Protein AF-A0A971D3S9-F1 (afdb_monomer)

Solvent-accessible surface area (backbone atoms only — not comparable to full-atom values): 6592 Å² total; per-residue (Å²): 136,85,87,62,64,48,66,45,30,46,49,81,91,78,46,70,35,42,51,68,68,68,54,85,61,86,84,41,31,26,26,44,36,47,43,26,17,30,32,51,68,38,40,72,50,44,70,73,52,48,86,47,55,52,48,36,30,40,46,34,9,34,71,26,66,82,36,89,79,69,77,36,34,36,45,81,80,44,69,58,60,60,66,62,50,52,53,44,31,58,76,57,70,21,49,79,40,78,49,50,93,43,71,68,38,48,54,51,22,50,53,45,35,38,77,72,71,74,98

pLDDT: mean 96.11, std 4.14, range [76.69, 98.88]

Secondary structure (DSSP, 8-state):
----EEE--S-BTTBS--STTSS--TTPEEEEEHHHHHHTT-HHHHHH--SS-EEEEEE-B--GGG-TT---BPTTSSS--HHHHHHHHHHHT-EEEE--SSHHHHHHHHHHHHHTT--

Foldseek 3Di:
DDAAEDEAAADVPPDARQEQPSDDPVQGAYEYELLRVQLSVHSVVCLVCSVGQHAEYADFADAGVVGPPSQRAQPPPYDDPVVSVLVSCVVSVHYYDHDHPDVVSVVRNVVVCVVVVSD

Radius of gyration: 13.6 Å; Cα contacts (8 Å, |Δi|>4): 239; chains: 1; bounding box: 28×37×38 Å

Structure (mmCIF, N/CA/C/O backbone):
data_AF-A0A971D3S9-F1
#
_entry.id   AF-A0A971D3S9-F1
#
loop_
_atom_site.group_PDB
_atom_site.id
_atom_site.type_symbol
_atom_site.label_atom_id
_atom_site.label_alt_id
_atom_site.label_comp_id
_atom_site.label_asym_id
_atom_site.label_entity_id
_atom_site.label_seq_id
_atom_site.pdbx_PDB_ins_code
_atom_site.Cartn_x
_atom_site.Cartn_y
_atom_site.Cartn_z
_atom_site.occupancy
_atom_site.B_iso_or_equiv
_atom_site.auth_seq_id
_atom_site.auth_comp_id
_atom_site.auth_asym_id
_atom_site.auth_atom_id
_atom_site.pdbx_PDB_model_num
ATOM 1 N N . GLY A 1 1 ? -3.168 -0.519 24.960 1.00 88.50 1 GLY A N 1
ATOM 2 C CA . GLY A 1 1 ? -2.059 -1.371 24.483 1.00 88.50 1 GLY A CA 1
ATOM 3 C C . GLY A 1 1 ? -1.636 -0.915 23.101 1.00 88.50 1 GLY A C 1
ATOM 4 O O . GLY A 1 1 ? -2.301 -0.042 22.558 1.00 88.50 1 GLY A O 1
ATOM 5 N N . VAL A 1 2 ? -0.559 -1.480 22.554 1.00 93.44 2 VAL A N 1
ATOM 6 C CA . VAL A 1 2 ? -0.105 -1.223 21.174 1.00 93.44 2 VAL A CA 1
ATOM 7 C C . VAL A 1 2 ? -0.720 -2.280 20.255 1.00 93.44 2 VAL A C 1
ATOM 9 O O . VAL A 1 2 ? -0.702 -3.461 20.598 1.00 93.44 2 VAL A O 1
ATOM 12 N N . GLY A 1 3 ? -1.318 -1.854 19.140 1.00 94.19 3 GLY A N 1
ATOM 13 C CA . GLY A 1 3 ? -1.870 -2.768 18.140 1.00 94.19 3 GLY A CA 1
ATOM 14 C C . GLY A 1 3 ? -0.759 -3.425 17.326 1.00 94.19 3 GLY A C 1
ATOM 15 O O . GLY A 1 3 ? 0.228 -2.773 17.005 1.00 94.19 3 GLY A O 1
ATOM 16 N N . VAL A 1 4 ? -0.929 -4.704 16.998 1.00 96.69 4 VAL A N 1
ATOM 17 C CA . VAL A 1 4 ? -0.027 -5.439 16.105 1.00 96.69 4 VAL A CA 1
ATOM 18 C C . VAL A 1 4 ? -0.733 -5.645 14.772 1.00 96.69 4 VAL A C 1
ATOM 20 O O . VAL A 1 4 ? -1.912 -6.018 14.734 1.00 96.69 4 VAL A O 1
ATOM 23 N N . VAL A 1 5 ? -0.007 -5.377 13.694 1.00 98.00 5 VAL A N 1
ATOM 24 C CA . VAL A 1 5 ? -0.452 -5.561 12.314 1.00 98.00 5 VAL A CA 1
ATOM 25 C C . VAL A 1 5 ? 0.500 -6.506 11.596 1.00 98.00 5 VAL A C 1
ATOM 27 O O . VAL A 1 5 ? 1.671 -6.591 11.962 1.00 98.00 5 VAL A O 1
ATOM 30 N N . VAL A 1 6 ? -0.020 -7.232 10.613 1.00 98.12 6 VAL A N 1
ATOM 31 C CA . VAL A 1 6 ? 0.754 -8.134 9.758 1.00 98.12 6 VAL A CA 1
ATOM 32 C C . VAL A 1 6 ? 0.740 -7.574 8.346 1.00 98.12 6 VAL A C 1
ATOM 34 O O . VAL A 1 6 ? -0.322 -7.199 7.850 1.00 98.12 6 VAL A O 1
ATOM 37 N N . GLU A 1 7 ? 1.915 -7.510 7.739 1.00 98.44 7 GLU A N 1
ATOM 38 C CA . GLU A 1 7 ? 2.123 -7.061 6.367 1.00 98.44 7 GLU A CA 1
ATOM 39 C C . GLU A 1 7 ? 2.031 -8.232 5.384 1.00 98.44 7 GLU A C 1
ATOM 41 O O . GLU A 1 7 ? 2.536 -9.318 5.681 1.00 98.44 7 GLU A O 1
ATOM 46 N N . ASN A 1 8 ? 1.353 -8.039 4.247 1.00 98.12 8 ASN A N 1
ATOM 47 C CA . ASN A 1 8 ? 1.359 -9.008 3.145 1.00 98.12 8 ASN A CA 1
ATOM 48 C C . ASN A 1 8 ? 2.724 -9.015 2.459 1.00 98.12 8 ASN A C 1
ATOM 50 O O . ASN A 1 8 ? 3.329 -7.966 2.309 1.00 98.12 8 ASN A O 1
ATOM 54 N N . MET A 1 9 ? 3.187 -10.179 2.008 1.00 96.56 9 MET A N 1
ATOM 55 C CA . MET A 1 9 ? 4.521 -10.342 1.416 1.00 96.56 9 MET A CA 1
ATOM 56 C C . MET A 1 9 ? 4.444 -10.565 -0.102 1.00 96.56 9 MET A C 1
ATOM 58 O O . MET A 1 9 ? 3.423 -11.062 -0.587 1.00 96.56 9 MET A O 1
ATOM 62 N N . PRO A 1 10 ? 5.512 -10.274 -0.869 1.00 93.50 10 PRO A N 1
ATOM 63 C CA . PRO A 1 10 ? 5.579 -10.614 -2.281 1.00 93.50 10 PRO A CA 1
ATOM 64 C C . PRO A 1 10 ? 5.979 -12.088 -2.458 1.00 93.50 10 PRO A C 1
ATOM 66 O O . PRO A 1 10 ? 6.364 -12.784 -1.510 1.00 93.50 10 PRO A O 1
ATOM 69 N N . GLY A 1 11 ? 5.952 -12.559 -3.706 1.00 84.00 11 GLY A N 1
ATOM 70 C CA . GLY A 1 11 ? 6.534 -13.847 -4.086 1.00 84.00 11 GLY A CA 1
ATOM 71 C C . GLY A 1 11 ? 5.619 -15.038 -3.805 1.00 84.00 11 GLY A C 1
ATOM 72 O O . GLY A 1 11 ? 5.819 -15.799 -2.853 1.00 84.00 11 GLY A O 1
ATOM 73 N N . VAL A 1 12 ? 4.640 -15.242 -4.689 1.00 76.69 12 VAL A N 1
ATOM 74 C CA . VAL A 1 12 ? 3.733 -16.399 -4.662 1.00 76.69 12 VAL A CA 1
ATOM 75 C C . VAL A 1 12 ? 4.536 -17.704 -4.673 1.00 76.69 12 VAL A C 1
ATOM 77 O O . VAL A 1 12 ? 5.321 -17.961 -5.583 1.00 76.69 12 VAL A O 1
ATOM 80 N N . GLY A 1 13 ? 4.342 -18.536 -3.647 1.00 80.50 13 GLY A N 1
ATOM 81 C CA . GLY A 1 13 ? 5.059 -19.807 -3.475 1.00 80.50 13 GLY A CA 1
ATOM 82 C C . GLY A 1 13 ? 6.409 -19.706 -2.750 1.00 80.50 13 GLY A C 1
ATOM 83 O O . GLY A 1 13 ? 6.996 -20.744 -2.452 1.00 80.50 13 GLY A O 1
ATOM 84 N N . MET A 1 14 ? 6.870 -18.493 -2.428 1.00 85.44 14 MET A N 1
ATOM 85 C CA . MET A 1 14 ? 8.089 -18.232 -1.645 1.00 85.44 14 MET A CA 1
ATOM 86 C C . MET A 1 14 ? 7.766 -17.702 -0.243 1.00 85.44 14 MET A C 1
ATOM 88 O O . MET A 1 14 ? 8.444 -18.061 0.719 1.00 85.44 14 MET A O 1
ATOM 92 N N . SER A 1 15 ? 6.704 -16.901 -0.129 1.00 90.75 15 SER A N 1
ATOM 93 C CA . SER A 1 15 ? 6.229 -16.311 1.125 1.00 90.75 15 SER A CA 1
ATOM 94 C C . SER A 1 15 ? 4.815 -16.781 1.474 1.00 90.75 15 SER A C 1
ATOM 96 O O . SER A 1 15 ? 4.060 -17.257 0.624 1.00 90.75 15 SER A O 1
ATOM 98 N N . HIS A 1 16 ? 4.440 -16.627 2.744 1.00 93.19 16 HIS A N 1
ATOM 99 C CA . HIS A 1 16 ? 3.041 -16.695 3.166 1.00 93.19 16 HIS A CA 1
ATOM 100 C C . HIS A 1 16 ? 2.384 -15.318 3.062 1.00 93.19 16 HIS A C 1
ATOM 102 O O . HIS A 1 16 ? 3.074 -14.304 3.052 1.00 93.19 16 HIS A O 1
ATOM 108 N N . PHE A 1 17 ? 1.049 -15.300 3.064 1.00 95.88 17 PHE A N 1
ATOM 109 C CA . PHE A 1 17 ? 0.255 -14.071 3.108 1.00 95.88 17 PHE A CA 1
ATOM 110 C C . PHE A 1 17 ? 0.469 -13.160 1.889 1.00 95.88 17 PHE A C 1
ATOM 112 O O . PHE A 1 17 ? 0.680 -11.959 2.013 1.00 95.88 17 PHE A O 1
ATOM 119 N N . THR A 1 18 ? 0.415 -13.764 0.701 1.00 95.69 18 THR A N 1
ATOM 120 C CA . THR A 1 18 ? 0.569 -13.065 -0.585 1.00 95.69 18 THR A CA 1
ATOM 121 C C . THR A 1 18 ? -0.773 -12.564 -1.131 1.00 95.69 18 THR A C 1
ATOM 123 O O . THR A 1 18 ? -0.830 -11.545 -1.813 1.00 95.69 18 THR A O 1
ATOM 126 N N . HIS A 1 19 ? -1.870 -13.247 -0.785 1.00 96.00 19 HIS A N 1
ATOM 127 C CA . HIS A 1 19 ? -3.241 -12.955 -1.207 1.00 96.00 19 HIS A CA 1
ATOM 128 C C . HIS A 1 19 ? -4.205 -12.855 -0.013 1.00 96.00 19 HIS A C 1
ATOM 130 O O . HIS A 1 19 ? -3.957 -13.446 1.051 1.00 96.00 19 HIS A O 1
ATOM 136 N N . PRO A 1 20 ? -5.351 -12.162 -0.173 1.00 96.12 20 PRO A N 1
ATOM 137 C CA . PRO A 1 20 ? -6.370 -12.105 0.863 1.00 96.12 20 PRO 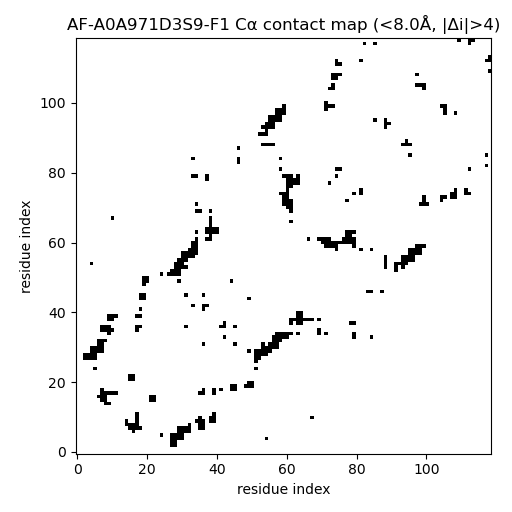A CA 1
ATOM 138 C C . PRO A 1 20 ? -6.887 -13.502 1.218 1.00 96.12 20 PRO A C 1
ATOM 140 O O . PRO A 1 20 ? -7.569 -14.162 0.432 1.00 96.12 20 PRO A O 1
ATOM 143 N N . GLY A 1 21 ? -6.653 -13.924 2.460 1.00 91.94 21 GLY A N 1
ATOM 144 C CA . GLY A 1 21 ? -7.150 -15.201 2.986 1.00 91.94 21 GLY A CA 1
ATOM 145 C C . GLY A 1 21 ? -6.135 -16.338 2.957 1.00 91.94 21 GLY A C 1
ATOM 146 O O . GLY A 1 21 ? -6.432 -17.402 3.495 1.00 91.94 21 GLY A O 1
ATOM 147 N N . ASP A 1 22 ? -4.926 -16.096 2.441 1.00 92.81 22 ASP A N 1
ATOM 148 C CA . ASP A 1 22 ? -3.783 -17.009 2.584 1.00 92.81 22 ASP A CA 1
ATOM 149 C C . ASP A 1 22 ? -3.437 -17.282 4.057 1.00 92.81 22 ASP A C 1
ATOM 151 O O . ASP A 1 22 ? -2.877 -18.326 4.395 1.00 92.81 22 ASP A O 1
ATOM 155 N N . LEU A 1 23 ? -3.754 -16.328 4.940 1.00 94.12 23 LEU A N 1
ATOM 156 C CA . LEU A 1 23 ? -3.504 -16.404 6.372 1.00 94.12 23 LEU A CA 1
ATOM 157 C C . LEU A 1 23 ? -4.701 -15.859 7.161 1.00 94.12 23 LEU A C 1
ATOM 159 O O . LEU A 1 23 ? -5.165 -14.744 6.920 1.00 94.12 23 LEU A O 1
ATOM 163 N N . ASP A 1 24 ? -5.174 -16.626 8.147 1.00 94.94 24 ASP A N 1
ATOM 164 C CA . ASP A 1 24 ? -6.104 -16.130 9.168 1.00 94.94 24 ASP A CA 1
ATOM 165 C C . ASP A 1 24 ? -5.316 -15.291 10.181 1.00 94.94 24 ASP A C 1
ATOM 167 O O . ASP A 1 24 ? -4.530 -15.828 10.963 1.00 94.94 24 ASP A O 1
ATOM 171 N N . LEU A 1 25 ? -5.540 -13.974 10.184 1.00 96.44 25 LEU A N 1
ATOM 172 C CA . LEU A 1 25 ? -4.858 -13.048 11.090 1.00 96.44 25 LEU A CA 1
ATOM 173 C C . LEU A 1 25 ? -5.318 -13.152 12.554 1.00 96.44 25 LEU A C 1
ATOM 175 O O . LEU A 1 25 ? -4.777 -12.454 13.409 1.00 96.44 25 LEU A O 1
ATOM 179 N N . ARG A 1 26 ? -6.308 -13.995 12.886 1.00 95.81 26 ARG A N 1
ATOM 180 C CA . ARG A 1 26 ? -6.764 -14.252 14.270 1.00 95.81 26 ARG A CA 1
ATOM 181 C C . ARG A 1 26 ? -7.119 -12.981 15.055 1.00 95.81 26 ARG A C 1
ATOM 183 O O . ARG A 1 26 ? -6.955 -12.930 16.273 1.00 95.81 26 ARG A O 1
ATOM 190 N N . GLY A 1 27 ? -7.621 -11.959 14.360 1.00 93.94 27 GLY A N 1
ATOM 191 C CA . GLY A 1 27 ? -7.989 -10.663 14.938 1.00 93.94 27 GLY A CA 1
ATOM 192 C C . GLY A 1 27 ? -6.876 -9.607 14.960 1.00 93.94 27 GLY A C 1
ATOM 193 O O . GLY A 1 27 ? -7.125 -8.500 15.440 1.00 93.94 27 GLY A O 1
ATOM 194 N N . LEU A 1 28 ? -5.681 -9.905 14.434 1.00 97.12 28 LEU A N 1
ATOM 195 C CA . LEU A 1 28 ? -4.659 -8.895 14.145 1.00 97.12 28 LEU A CA 1
ATOM 196 C C . LEU A 1 28 ? -5.102 -7.986 12.986 1.00 97.12 28 LEU A C 1
ATOM 198 O O . LEU A 1 28 ? -5.982 -8.337 12.196 1.00 97.12 28 LEU A O 1
ATOM 202 N N . GLY A 1 29 ? -4.516 -6.791 12.908 1.00 97.81 29 GLY A N 1
ATOM 203 C CA . GLY A 1 29 ? -4.768 -5.876 11.795 1.00 97.81 29 GLY A CA 1
ATOM 204 C C . GLY A 1 29 ? -3.902 -6.186 10.574 1.00 97.81 29 GLY A C 1
ATOM 205 O O . GLY A 1 29 ? -2.888 -6.871 10.681 1.00 97.81 29 GLY A O 1
ATOM 206 N N . LEU A 1 30 ? -4.292 -5.633 9.431 1.00 98.50 30 LEU A N 1
ATOM 207 C CA . LEU A 1 30 ? -3.531 -5.673 8.187 1.00 98.50 30 LEU A CA 1
ATOM 208 C C . LEU A 1 30 ? -2.728 -4.377 8.019 1.00 98.50 30 LEU A C 1
ATOM 210 O O . LEU A 1 30 ? -3.275 -3.275 8.169 1.00 98.50 30 LEU A O 1
ATOM 214 N N . LEU A 1 31 ? -1.455 -4.533 7.671 1.00 98.56 31 LEU A N 1
ATOM 215 C CA . LEU A 1 31 ? -0.681 -3.538 6.945 1.00 98.56 31 LEU A CA 1
ATOM 216 C C . LEU A 1 31 ? -0.680 -3.978 5.479 1.00 98.56 31 LEU A C 1
ATOM 218 O O . LEU A 1 31 ? -0.218 -5.069 5.178 1.00 98.56 31 LEU A O 1
ATOM 222 N N . LEU A 1 32 ? -1.270 -3.187 4.590 1.00 98.81 32 LEU A N 1
ATOM 223 C CA . LEU A 1 32 ? -1.250 -3.503 3.165 1.00 98.81 32 LEU A CA 1
ATOM 224 C C . LEU A 1 32 ? -0.034 -2.841 2.528 1.00 98.81 32 LEU A C 1
ATOM 226 O O . LEU A 1 32 ? -0.017 -1.622 2.368 1.00 98.81 32 LEU A O 1
ATOM 230 N N . ASP A 1 33 ? 0.938 -3.645 2.135 1.00 98.75 33 ASP A N 1
ATOM 231 C CA . ASP A 1 33 ? 1.932 -3.244 1.159 1.00 98.75 33 ASP A CA 1
ATOM 232 C C . ASP A 1 33 ? 1.340 -3.405 -0.249 1.00 98.75 33 ASP A C 1
ATOM 234 O O . ASP A 1 33 ? 0.994 -4.511 -0.698 1.00 98.75 33 ASP A O 1
ATOM 238 N N . VAL A 1 34 ? 1.155 -2.276 -0.936 1.00 98.69 34 VAL A N 1
ATOM 239 C CA . VAL A 1 34 ? 0.541 -2.267 -2.271 1.00 98.69 34 VAL A CA 1
ATOM 240 C C . VAL A 1 34 ? 1.493 -2.748 -3.356 1.00 98.69 34 VAL A C 1
ATOM 242 O O . VAL A 1 34 ? 1.028 -3.242 -4.384 1.00 98.69 34 VAL A O 1
ATOM 245 N N . GLY A 1 35 ? 2.800 -2.639 -3.128 1.00 98.00 35 GLY A N 1
ATOM 246 C CA . GLY A 1 35 ? 3.821 -3.124 -4.032 1.00 98.00 35 GLY A CA 1
ATOM 247 C C . GLY A 1 35 ? 3.838 -4.638 -4.094 1.00 98.00 35 GLY A C 1
ATOM 248 O O . GLY A 1 35 ? 3.684 -5.215 -5.173 1.00 98.00 35 GLY A O 1
ATOM 249 N N . HIS A 1 36 ? 3.895 -5.282 -2.933 1.00 98.25 36 HIS A N 1
ATOM 250 C CA . HIS A 1 36 ? 3.803 -6.728 -2.781 1.00 98.25 36 HIS A CA 1
ATOM 251 C C . HIS A 1 36 ? 2.524 -7.289 -3.411 1.00 98.25 36 HIS A C 1
ATOM 253 O O . HIS A 1 36 ? 2.552 -8.311 -4.105 1.00 98.25 36 HIS A O 1
ATOM 259 N N . ALA A 1 37 ? 1.396 -6.605 -3.202 1.00 97.94 37 ALA A N 1
ATOM 260 C CA . ALA A 1 37 ? 0.114 -6.974 -3.790 1.00 97.94 37 ALA A CA 1
ATOM 261 C C . ALA A 1 37 ? 0.085 -6.781 -5.319 1.00 97.94 37 ALA A C 1
ATOM 263 O O . ALA A 1 37 ? -0.479 -7.611 -6.035 1.00 97.94 37 ALA A O 1
ATOM 264 N N . SER A 1 38 ? 0.717 -5.721 -5.830 1.00 97.88 38 SER A N 1
ATOM 265 C CA . SER A 1 38 ? 0.890 -5.458 -7.265 1.00 97.88 38 SER A CA 1
ATOM 266 C C . SER A 1 38 ? 1.756 -6.534 -7.938 1.00 97.88 38 SER A C 1
ATOM 268 O O . SER A 1 38 ? 1.362 -7.103 -8.958 1.00 97.88 38 SER A O 1
ATOM 270 N N . ILE A 1 39 ? 2.881 -6.906 -7.318 1.00 96.69 39 ILE A N 1
ATOM 271 C CA . ILE A 1 39 ? 3.787 -7.977 -7.776 1.00 96.69 39 ILE A CA 1
ATOM 272 C C . ILE A 1 39 ? 3.092 -9.339 -7.745 1.00 96.69 39 ILE A C 1
ATOM 274 O O . ILE A 1 39 ? 3.265 -10.162 -8.641 1.00 96.69 39 ILE A O 1
ATOM 278 N N . SER A 1 40 ? 2.259 -9.577 -6.733 1.00 95.88 40 SER A N 1
ATOM 279 C CA . SER A 1 40 ? 1.482 -10.815 -6.621 1.00 95.88 40 SER A CA 1
ATOM 280 C C . SER A 1 40 ? 0.244 -10.833 -7.528 1.00 95.88 40 SER A C 1
ATOM 282 O O . SER A 1 40 ? -0.409 -11.867 -7.634 1.00 95.88 40 SER A O 1
ATOM 284 N N . GLY A 1 41 ? -0.069 -9.724 -8.210 1.00 95.50 41 GLY A N 1
ATOM 285 C CA . GLY A 1 41 ? -1.193 -9.621 -9.142 1.00 95.50 41 GLY A CA 1
ATOM 286 C C . GLY A 1 41 ? -2.571 -9.563 -8.476 1.00 95.50 41 GLY A C 1
ATOM 287 O O . GLY A 1 41 ? -3.563 -9.877 -9.126 1.00 95.50 41 GLY A O 1
ATOM 288 N N . CYS A 1 42 ? -2.645 -9.171 -7.201 1.00 96.50 42 CYS A N 1
ATOM 289 C CA . CYS A 1 42 ? -3.859 -9.252 -6.383 1.00 96.50 42 CYS A CA 1
ATOM 290 C C . CYS A 1 42 ? -4.223 -7.941 -5.663 1.00 96.50 42 CYS A C 1
ATOM 292 O O . CYS A 1 42 ? -5.065 -7.943 -4.763 1.00 96.50 42 CYS A O 1
ATOM 294 N N . LEU A 1 43 ? -3.623 -6.804 -6.045 1.00 98.12 43 LEU A N 1
ATOM 295 C CA . LEU A 1 43 ? -3.909 -5.496 -5.435 1.00 98.12 43 LEU A CA 1
ATOM 296 C C . LEU A 1 43 ? -5.410 -5.165 -5.417 1.00 98.12 43 LEU A C 1
ATOM 298 O O . LEU A 1 43 ? -5.934 -4.769 -4.377 1.00 98.12 43 LEU A O 1
ATOM 302 N N . ASP A 1 44 ? -6.125 -5.395 -6.518 1.00 98.19 44 ASP A N 1
ATOM 303 C CA . ASP A 1 44 ? -7.570 -5.135 -6.588 1.00 98.19 44 ASP A CA 1
ATOM 304 C C . ASP A 1 44 ? -8.377 -5.982 -5.590 1.00 98.19 44 ASP A C 1
ATOM 306 O O . ASP A 1 44 ? -9.370 -5.508 -5.024 1.00 98.19 44 ASP A O 1
ATOM 310 N N . GLU A 1 45 ? -7.943 -7.216 -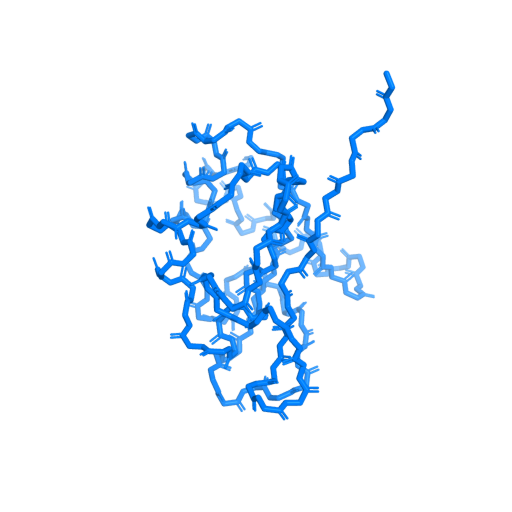5.323 1.00 97.88 45 GLU A N 1
ATOM 311 C CA . GLU A 1 45 ? -8.576 -8.089 -4.331 1.00 97.88 45 GLU A CA 1
ATOM 312 C C . GLU A 1 45 ? -8.374 -7.538 -2.916 1.00 97.88 45 GLU A C 1
ATOM 314 O O . GLU A 1 45 ? -9.341 -7.424 -2.160 1.00 97.88 45 GLU A O 1
ATOM 319 N N . TRP A 1 46 ? -7.153 -7.104 -2.585 1.00 98.19 46 TRP A N 1
ATOM 320 C CA . TRP A 1 46 ? -6.839 -6.471 -1.300 1.00 98.19 46 TRP A CA 1
ATOM 321 C C . TRP A 1 46 ? -7.622 -5.177 -1.063 1.00 98.19 46 TRP A C 1
ATOM 323 O O . TRP A 1 46 ? -8.083 -4.929 0.053 1.00 98.19 46 TRP A O 1
ATOM 333 N N . LEU A 1 47 ? -7.793 -4.350 -2.099 1.00 98.38 47 LEU A N 1
ATOM 334 C CA . LEU A 1 47 ? -8.544 -3.096 -1.994 1.00 98.38 47 LEU A CA 1
ATOM 335 C C . LEU A 1 47 ? -10.060 -3.319 -1.863 1.00 98.38 47 LEU A C 1
ATOM 337 O O . LEU A 1 47 ? -10.763 -2.460 -1.318 1.00 98.38 47 LEU A O 1
ATOM 341 N N . THR A 1 48 ? -10.561 -4.456 -2.355 1.00 97.94 48 THR A N 1
ATOM 342 C CA . THR A 1 48 ? -11.986 -4.811 -2.333 1.00 97.94 48 THR A CA 1
ATOM 343 C C . THR A 1 48 ? -12.383 -5.526 -1.043 1.00 97.94 48 THR A C 1
ATOM 345 O O . THR A 1 48 ? -13.345 -5.119 -0.390 1.00 97.94 48 THR A O 1
ATOM 348 N N . ASP A 1 49 ? -11.655 -6.579 -0.670 1.00 96.25 49 ASP A N 1
ATOM 349 C CA . ASP A 1 49 ? -11.897 -7.376 0.534 1.00 96.25 49 ASP A CA 1
ATOM 350 C C . ASP A 1 49 ? -10.563 -7.854 1.138 1.00 96.25 49 ASP A C 1
ATOM 352 O O . ASP A 1 49 ? -10.102 -8.960 0.847 1.00 96.25 49 ASP A O 1
ATOM 356 N N . PRO A 1 50 ? -9.940 -7.057 2.026 1.00 94.06 50 PRO A N 1
ATOM 357 C CA . PRO A 1 50 ? -8.683 -7.431 2.673 1.00 94.06 50 PRO A CA 1
ATOM 358 C C . PRO A 1 50 ? -8.825 -8.581 3.682 1.00 94.06 50 PRO A C 1
ATOM 360 O O . PRO A 1 50 ? -7.825 -9.023 4.246 1.00 94.06 50 PRO A O 1
ATOM 363 N N . ARG A 1 51 ? -10.055 -9.038 3.982 1.00 94.88 51 ARG A N 1
ATOM 364 C CA . ARG A 1 51 ? -10.386 -10.083 4.974 1.00 94.88 51 ARG A CA 1
ATOM 365 C C . ARG A 1 51 ? -9.891 -9.834 6.407 1.00 94.88 51 ARG A C 1
ATOM 367 O O . ARG A 1 51 ? -10.036 -10.695 7.273 1.00 94.88 51 ARG A O 1
ATOM 374 N N . ALA A 1 52 ? -9.354 -8.651 6.682 1.00 96.38 52 ALA A N 1
ATOM 375 C CA . ALA A 1 52 ? -8.899 -8.209 7.990 1.00 96.38 52 ALA A CA 1
ATOM 376 C C . ALA A 1 52 ? -9.026 -6.679 8.117 1.00 96.38 52 ALA A C 1
ATOM 378 O O . ALA A 1 52 ? -9.126 -5.979 7.106 1.00 96.38 52 ALA A O 1
ATOM 379 N N . PRO A 1 53 ? -9.019 -6.120 9.342 1.00 97.31 53 PRO A N 1
ATOM 380 C CA . PRO A 1 53 ? -9.061 -4.674 9.529 1.00 97.31 53 PRO A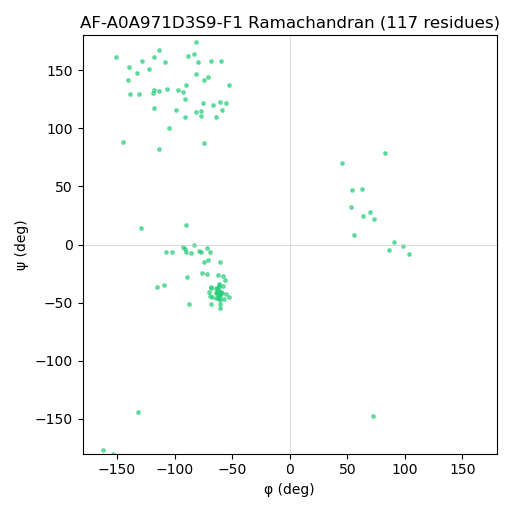 CA 1
ATOM 381 C C . PRO A 1 53 ? -7.804 -4.013 8.952 1.00 97.31 53 PRO A C 1
ATOM 383 O O . PRO A 1 53 ? -6.727 -4.137 9.535 1.00 97.31 53 PRO A O 1
ATOM 386 N N . LEU A 1 54 ? -7.943 -3.282 7.846 1.00 98.44 54 LEU A N 1
ATOM 387 C CA . LEU A 1 54 ? -6.866 -2.473 7.278 1.00 98.44 54 LEU A CA 1
ATOM 388 C C . LEU A 1 54 ? -6.523 -1.323 8.235 1.00 98.44 54 LEU A C 1
ATOM 390 O O . LEU A 1 54 ? -7.387 -0.509 8.566 1.00 98.44 54 LEU A O 1
ATOM 394 N N . ARG A 1 55 ? -5.275 -1.274 8.711 1.00 98.50 55 ARG A N 1
ATOM 395 C CA . ARG A 1 55 ? -4.800 -0.270 9.681 1.00 98.50 55 ARG A CA 1
ATOM 396 C C . ARG A 1 55 ? -3.737 0.652 9.108 1.00 98.50 55 ARG A C 1
ATOM 398 O O . ARG A 1 55 ? -3.738 1.839 9.427 1.00 98.50 55 ARG A O 1
ATOM 405 N N . HIS A 1 56 ? -2.867 0.108 8.267 1.00 98.56 56 HIS A N 1
ATOM 406 C CA . HIS A 1 56 ? -1.755 0.825 7.659 1.00 98.56 56 HIS A CA 1
ATOM 407 C C . HIS A 1 56 ? -1.612 0.407 6.199 1.00 98.56 56 HIS A C 1
ATOM 409 O O . HIS A 1 56 ? -2.002 -0.699 5.828 1.00 98.56 56 HIS A O 1
ATOM 415 N N . VAL A 1 57 ? -1.077 1.308 5.388 1.00 98.88 57 VAL A N 1
ATOM 416 C CA . VAL A 1 57 ? -0.729 1.067 3.992 1.00 98.88 57 VAL A CA 1
ATOM 417 C C . VAL A 1 57 ? 0.693 1.556 3.770 1.00 98.88 57 VAL A C 1
ATOM 419 O O . VAL A 1 57 ? 0.987 2.704 4.116 1.00 98.88 57 VAL A O 1
ATOM 422 N N . HIS A 1 58 ? 1.541 0.721 3.184 1.00 98.88 58 HIS A N 1
ATOM 423 C CA . HIS A 1 58 ? 2.772 1.167 2.541 1.00 98.88 58 HIS A CA 1
ATOM 424 C C . HIS A 1 58 ? 2.464 1.455 1.077 1.00 98.88 58 HIS A C 1
ATOM 426 O O . HIS A 1 58 ? 1.837 0.651 0.386 1.00 98.88 58 HIS A O 1
ATOM 432 N N . LEU A 1 59 ? 2.797 2.668 0.645 1.00 98.88 59 LEU A N 1
ATOM 433 C CA . LEU A 1 59 ? 2.524 3.177 -0.688 1.00 98.88 59 LEU A CA 1
ATOM 434 C C . LEU A 1 59 ? 3.844 3.483 -1.382 1.00 98.88 59 LEU A C 1
ATOM 436 O O . LEU A 1 59 ? 4.578 4.388 -0.989 1.00 98.88 59 LEU A O 1
ATOM 440 N N . HIS A 1 60 ? 4.065 2.765 -2.465 1.00 98.69 60 HIS A N 1
ATOM 441 C CA . HIS A 1 60 ? 5.080 3.018 -3.467 1.00 98.69 60 HIS A CA 1
ATOM 442 C C . HIS A 1 60 ? 4.585 2.427 -4.789 1.00 98.69 60 HIS A C 1
ATOM 444 O O . HIS A 1 60 ? 3.482 1.874 -4.854 1.00 98.69 60 HIS A O 1
ATOM 450 N N . ASP A 1 61 ? 5.382 2.556 -5.843 1.00 98.31 61 ASP A N 1
ATOM 451 C CA . ASP A 1 61 ? 5.061 2.003 -7.154 1.00 98.31 61 ASP A CA 1
ATOM 452 C C . ASP A 1 61 ? 6.028 0.881 -7.556 1.00 98.31 61 ASP A C 1
ATOM 454 O O . ASP A 1 61 ? 7.064 0.670 -6.916 1.00 98.31 61 ASP A O 1
ATOM 458 N N . ASN A 1 62 ? 5.677 0.138 -8.603 1.00 97.81 62 ASN A N 1
ATOM 459 C CA . ASN A 1 62 ? 6.520 -0.877 -9.245 1.00 97.81 62 ASN A CA 1
ATOM 460 C C . ASN A 1 62 ? 5.987 -1.221 -10.647 1.00 97.81 62 ASN A C 1
ATOM 462 O O . ASN A 1 62 ? 5.004 -0.644 -11.110 1.00 97.81 62 ASN A O 1
ATOM 466 N N . HIS A 1 63 ? 6.615 -2.180 -11.330 1.00 96.56 63 HIS A N 1
ATOM 467 C CA . HIS A 1 63 ? 6.172 -2.634 -12.653 1.00 96.56 63 HIS A CA 1
ATOM 468 C C . HIS A 1 63 ? 5.168 -3.806 -12.608 1.00 96.56 63 HIS A C 1
ATOM 470 O O . HIS A 1 63 ? 4.963 -4.484 -13.617 1.00 96.56 63 HIS A O 1
ATOM 476 N N . GLY A 1 64 ? 4.535 -4.071 -11.461 1.00 95.38 64 GLY A N 1
ATOM 477 C CA . GLY A 1 64 ? 3.554 -5.144 -11.287 1.00 95.38 64 GLY A CA 1
ATOM 478 C C . GLY A 1 64 ? 4.162 -6.543 -11.280 1.00 95.38 64 GLY A C 1
ATOM 479 O O . GLY A 1 64 ? 5.290 -6.748 -10.842 1.00 95.38 64 GLY A O 1
ATOM 480 N N . ALA A 1 65 ? 3.417 -7.530 -11.785 1.00 91.31 65 ALA A N 1
ATOM 481 C CA . ALA A 1 65 ? 3.793 -8.947 -11.713 1.00 91.31 65 ALA A CA 1
ATOM 482 C C . ALA A 1 65 ? 5.116 -9.319 -12.412 1.00 91.31 65 ALA A C 1
ATOM 484 O O . ALA A 1 65 ? 5.648 -10.407 -12.196 1.00 91.31 65 ALA A O 1
ATOM 485 N N . SER A 1 66 ? 5.654 -8.440 -13.261 1.00 80.12 66 SER A 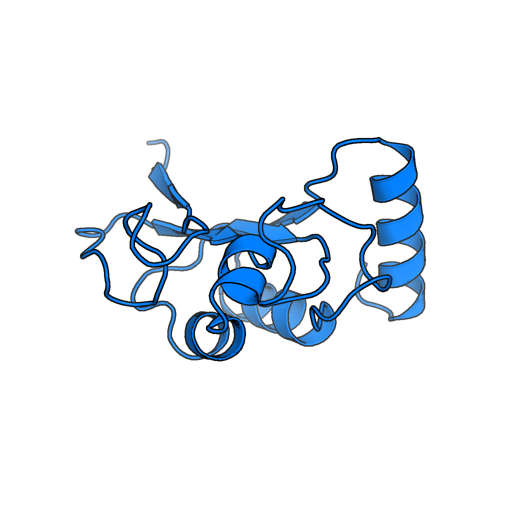N 1
ATOM 486 C CA . SER A 1 66 ? 6.965 -8.617 -13.893 1.00 80.12 66 SER A CA 1
ATOM 487 C C . SER A 1 66 ? 8.149 -8.174 -13.030 1.00 80.12 66 SER A C 1
ATOM 489 O O . SER A 1 66 ? 9.281 -8.285 -13.496 1.00 80.12 66 SER A O 1
ATOM 491 N N . ASP A 1 67 ? 7.911 -7.669 -11.818 1.00 85.56 67 ASP A N 1
ATOM 492 C CA . ASP A 1 67 ? 8.917 -7.001 -10.991 1.00 85.56 67 ASP A CA 1
ATOM 493 C C . ASP A 1 67 ? 9.251 -7.802 -9.715 1.00 85.56 67 ASP A C 1
ATOM 495 O O . ASP A 1 67 ? 8.675 -7.560 -8.656 1.00 85.56 67 ASP A O 1
ATOM 499 N N . PRO A 1 68 ? 10.138 -8.814 -9.783 1.00 83.12 68 PRO A N 1
ATOM 500 C CA . PRO A 1 68 ? 10.432 -9.669 -8.632 1.00 83.12 68 PRO A CA 1
ATOM 501 C C . PRO A 1 68 ? 11.305 -8.989 -7.568 1.00 83.12 68 PRO A C 1
ATOM 503 O O . PRO A 1 68 ? 11.414 -9.520 -6.464 1.00 83.12 68 PRO A O 1
ATOM 506 N N . ASP A 1 69 ? 11.943 -7.866 -7.905 1.00 91.75 69 ASP A N 1
ATOM 507 C CA . ASP A 1 69 ? 12.946 -7.207 -7.062 1.00 91.75 69 ASP A CA 1
ATOM 508 C C . ASP A 1 69 ? 12.344 -6.178 -6.098 1.00 91.75 69 ASP A C 1
ATOM 510 O O . ASP A 1 69 ? 13.065 -5.646 -5.258 1.00 91.75 69 ASP A O 1
ATOM 514 N N . ASP A 1 70 ? 11.043 -5.903 -6.225 1.00 94.00 70 ASP A N 1
ATOM 515 C CA . ASP A 1 70 ? 10.298 -4.934 -5.422 1.00 94.00 70 ASP A CA 1
ATOM 516 C C . ASP A 1 70 ? 11.022 -3.576 -5.243 1.00 94.00 70 ASP A C 1
ATOM 518 O O . ASP A 1 70 ? 11.536 -3.235 -4.173 1.00 94.00 70 ASP A O 1
ATOM 522 N N . PRO A 1 71 ? 11.119 -2.777 -6.321 1.00 95.56 71 PRO A N 1
ATOM 523 C CA . PRO A 1 71 ? 12.043 -1.643 -6.392 1.00 95.56 71 PRO A CA 1
ATOM 524 C C . PRO A 1 71 ? 11.603 -0.388 -5.628 1.00 95.56 71 PRO A C 1
ATOM 526 O O . PRO A 1 71 ? 12.376 0.568 -5.561 1.00 95.56 71 PRO A O 1
ATOM 529 N N . HIS A 1 72 ? 10.383 -0.362 -5.084 1.00 97.81 72 HIS A N 1
ATOM 530 C CA . HIS A 1 72 ? 9.840 0.764 -4.311 1.00 97.81 72 HIS A CA 1
ATOM 531 C C . HIS A 1 72 ? 9.900 2.104 -5.060 1.00 97.81 72 HIS A C 1
ATOM 533 O O . HIS A 1 72 ? 10.332 3.131 -4.521 1.00 97.81 72 HIS A O 1
ATOM 539 N N . LEU A 1 73 ? 9.478 2.095 -6.331 1.00 98.25 73 LEU A N 1
ATOM 540 C CA . LEU A 1 73 ? 9.536 3.264 -7.209 1.00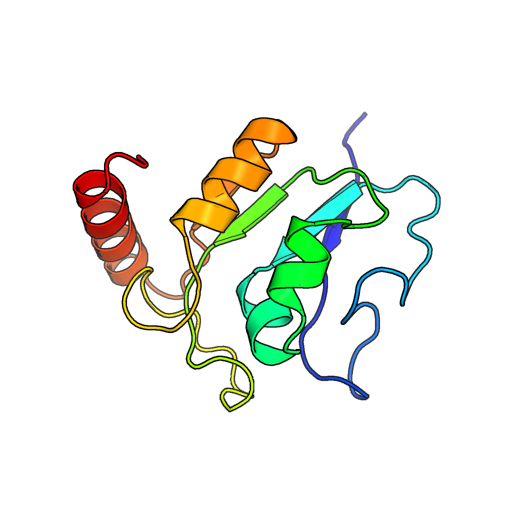 98.25 73 LEU A CA 1
ATOM 541 C C . LEU A 1 73 ? 8.724 4.432 -6.648 1.00 98.25 73 LEU A C 1
ATOM 543 O O . LEU A 1 73 ? 7.776 4.260 -5.874 1.00 98.25 73 LEU A O 1
ATOM 547 N N . THR A 1 74 ? 9.073 5.633 -7.104 1.00 98.50 74 THR A N 1
ATOM 548 C CA . THR A 1 74 ? 8.266 6.834 -6.904 1.00 98.50 74 THR A CA 1
ATOM 549 C C . THR A 1 74 ? 6.831 6.606 -7.379 1.00 98.50 74 THR A C 1
ATOM 551 O O . THR A 1 74 ? 6.585 6.022 -8.432 1.00 98.50 74 THR A O 1
ATOM 554 N N . VAL A 1 75 ? 5.870 7.087 -6.593 1.00 98.62 75 VAL A N 1
ATOM 555 C CA . VAL A 1 75 ? 4.444 6.998 -6.912 1.00 98.62 75 VAL A CA 1
ATOM 556 C C . VAL A 1 75 ? 4.164 7.737 -8.220 1.00 98.62 75 VAL A C 1
ATOM 558 O O . VAL A 1 75 ? 4.412 8.941 -8.305 1.00 98.62 75 VAL A O 1
ATOM 561 N N . GLY A 1 76 ? 3.605 7.024 -9.201 1.00 97.75 76 GLY A N 1
ATOM 562 C CA . GLY A 1 76 ? 3.314 7.542 -10.539 1.00 97.75 76 GLY A CA 1
ATOM 563 C C . GLY A 1 76 ? 4.296 7.081 -11.620 1.00 97.75 76 GLY A C 1
ATOM 564 O O . GLY A 1 76 ? 4.021 7.308 -12.798 1.00 97.75 76 GLY A O 1
ATOM 565 N N . ASP A 1 77 ? 5.393 6.417 -11.242 1.00 97.88 77 ASP A N 1
ATOM 566 C CA . ASP A 1 77 ? 6.376 5.866 -12.185 1.00 97.88 77 ASP A CA 1
ATOM 567 C C . ASP A 1 77 ? 6.098 4.398 -12.558 1.00 97.88 7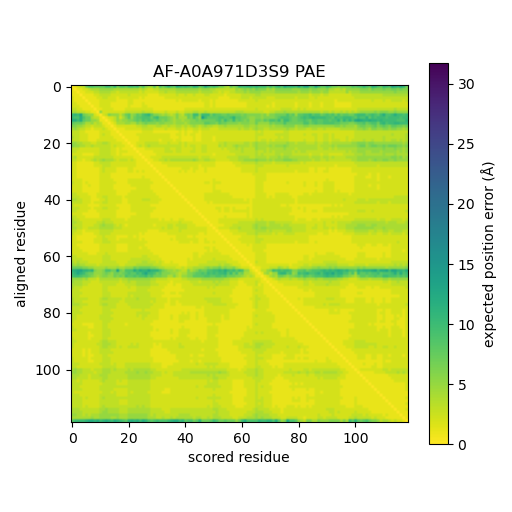7 ASP A C 1
ATOM 569 O O . ASP A 1 77 ? 6.813 3.826 -13.383 1.00 97.88 77 ASP A O 1
ATOM 573 N N . GLY A 1 78 ? 5.064 3.780 -11.981 1.00 97.25 78 GLY A N 1
ATOM 574 C CA . GLY A 1 78 ? 4.713 2.381 -12.210 1.00 97.25 78 GLY A CA 1
ATOM 575 C C . GLY A 1 78 ? 3.231 2.158 -12.518 1.00 97.25 78 GLY A C 1
ATOM 576 O O . GLY A 1 78 ? 2.603 2.915 -13.263 1.00 97.25 78 GLY A O 1
ATOM 577 N N . VAL A 1 79 ? 2.695 1.042 -12.023 1.00 97.62 79 VAL A N 1
ATOM 578 C CA . VAL A 1 79 ? 1.349 0.542 -12.348 1.00 97.62 79 VAL A CA 1
ATOM 579 C C . VAL A 1 79 ? 0.329 0.686 -11.213 1.00 97.62 79 VAL A C 1
ATOM 581 O O . VAL A 1 79 ? -0.850 0.399 -11.425 1.00 97.62 79 VAL A O 1
ATOM 584 N N . VAL A 1 80 ? 0.741 1.105 -10.015 1.00 98.38 80 VAL A N 1
ATOM 585 C CA . VAL A 1 80 ? -0.140 1.199 -8.842 1.00 98.38 80 VAL A CA 1
ATOM 586 C C . VAL A 1 80 ? -1.072 2.415 -8.952 1.00 98.38 80 VAL A C 1
ATOM 588 O O . VAL A 1 80 ? -0.632 3.563 -8.987 1.00 98.38 80 VAL A O 1
ATOM 591 N N . ASP A 1 81 ? -2.395 2.196 -8.914 1.00 98.19 81 ASP A N 1
ATOM 592 C CA . ASP A 1 81 ? -3.382 3.287 -8.802 1.00 98.19 81 ASP A CA 1
ATOM 593 C C . ASP A 1 81 ? -3.398 3.858 -7.372 1.00 98.19 81 ASP A C 1
ATOM 595 O O . ASP A 1 81 ? -4.207 3.481 -6.513 1.00 98.19 81 ASP A O 1
ATOM 599 N N . ALA A 1 82 ? -2.516 4.826 -7.123 1.00 98.31 82 ALA A N 1
ATOM 600 C CA . ALA A 1 82 ? -2.413 5.516 -5.841 1.00 98.31 82 ALA A CA 1
ATOM 601 C C . ALA A 1 82 ? -3.734 6.169 -5.397 1.00 98.31 82 ALA A C 1
ATOM 603 O O . ALA A 1 82 ? -4.024 6.245 -4.201 1.00 98.31 82 ALA A O 1
ATOM 604 N N . ALA A 1 83 ? -4.580 6.610 -6.334 1.00 98.38 83 ALA A N 1
ATOM 605 C CA . ALA A 1 83 ? -5.860 7.212 -5.994 1.00 98.38 83 ALA A CA 1
ATOM 606 C C . ALA A 1 83 ? -6.836 6.158 -5.444 1.00 98.38 83 ALA A C 1
ATOM 608 O O . ALA A 1 83 ? -7.544 6.424 -4.467 1.00 98.38 83 ALA A O 1
ATOM 609 N N . ALA A 1 84 ? -6.882 4.958 -6.031 1.00 98.38 84 ALA A N 1
ATOM 610 C CA . ALA A 1 84 ? -7.669 3.841 -5.504 1.00 98.38 84 ALA A CA 1
ATOM 611 C C . ALA A 1 84 ? -7.176 3.385 -4.126 1.00 98.38 84 ALA A C 1
ATOM 613 O O . ALA A 1 84 ? -8.000 3.178 -3.223 1.00 98.38 84 ALA A O 1
ATOM 614 N N . VAL A 1 85 ? -5.857 3.309 -3.943 1.00 98.62 85 VAL A N 1
ATOM 615 C CA . VAL A 1 85 ? -5.223 2.966 -2.665 1.00 98.62 85 VAL A CA 1
ATOM 616 C C . VAL A 1 85 ? -5.593 3.983 -1.584 1.00 98.62 85 VAL A C 1
ATOM 618 O O . VAL A 1 85 ? -6.168 3.609 -0.560 1.00 98.62 85 VAL A O 1
ATOM 621 N N . ILE A 1 86 ? -5.356 5.277 -1.824 1.00 98.56 86 ILE A N 1
ATOM 622 C CA . ILE A 1 86 ? -5.611 6.343 -0.842 1.00 98.56 86 ILE A CA 1
ATOM 623 C C . ILE A 1 86 ? -7.100 6.434 -0.498 1.00 98.56 86 ILE A C 1
ATOM 625 O O . ILE A 1 86 ? -7.456 6.551 0.677 1.00 98.56 86 ILE A O 1
ATOM 629 N N . ARG A 1 87 ? -7.999 6.303 -1.487 1.00 98.25 87 ARG A N 1
ATOM 630 C CA . ARG A 1 87 ? -9.449 6.244 -1.222 1.00 98.25 87 ARG A CA 1
ATOM 631 C C . ARG A 1 87 ? -9.808 5.076 -0.307 1.00 98.25 87 ARG A C 1
ATOM 633 O O . ARG A 1 87 ? -10.654 5.231 0.571 1.00 98.25 87 ARG A O 1
ATOM 640 N N . THR A 1 88 ? -9.204 3.912 -0.517 1.00 98.44 88 THR A N 1
ATOM 641 C CA . THR A 1 88 ? -9.470 2.717 0.293 1.00 98.44 88 THR A CA 1
ATOM 642 C C . THR A 1 88 ? -8.926 2.871 1.708 1.00 98.44 88 THR A C 1
ATOM 644 O O . THR A 1 88 ? -9.659 2.614 2.663 1.00 98.44 88 THR A O 1
ATOM 647 N N . ALA A 1 89 ? -7.706 3.390 1.857 1.00 98.44 89 ALA A N 1
ATOM 648 C CA . ALA A 1 89 ? -7.127 3.710 3.157 1.00 98.44 89 ALA A CA 1
ATOM 649 C C . ALA A 1 89 ? -8.014 4.692 3.939 1.00 98.44 89 ALA A C 1
ATOM 651 O O . ALA A 1 89 ? -8.369 4.425 5.088 1.00 98.44 89 ALA A O 1
ATOM 652 N N . ALA A 1 90 ? -8.472 5.768 3.289 1.00 98.12 90 ALA A N 1
ATOM 653 C CA . ALA A 1 90 ? -9.358 6.759 3.893 1.00 98.12 90 ALA A CA 1
ATOM 654 C C . ALA A 1 90 ? -10.698 6.155 4.352 1.00 98.12 90 ALA A C 1
ATOM 656 O O . ALA A 1 90 ? -11.134 6.427 5.471 1.00 98.12 90 ALA A O 1
ATOM 657 N N . ARG A 1 91 ? -11.336 5.295 3.537 1.00 97.88 91 ARG A N 1
ATOM 658 C CA . ARG A 1 91 ? -12.580 4.594 3.924 1.00 97.88 91 ARG A CA 1
ATOM 659 C C . ARG A 1 91 ? -12.392 3.689 5.144 1.00 97.88 91 ARG A C 1
ATOM 661 O O . ARG A 1 91 ? -13.313 3.568 5.946 1.00 97.88 91 ARG A O 1
ATOM 668 N N . SER A 1 92 ? -11.220 3.076 5.283 1.00 97.69 92 SER A N 1
ATOM 669 C CA . SER A 1 92 ? -10.880 2.200 6.411 1.00 97.69 92 SER A CA 1
ATOM 670 C C . SER A 1 92 ? -10.344 2.954 7.635 1.00 97.69 92 SER A C 1
ATOM 672 O O . SER A 1 92 ? -10.153 2.347 8.688 1.00 97.69 92 SER A O 1
ATOM 674 N N . GLY A 1 93 ? -10.092 4.264 7.519 1.00 97.81 93 GLY A N 1
ATOM 675 C CA . GLY A 1 93 ? -9.394 5.045 8.542 1.00 97.81 93 GLY A CA 1
ATOM 676 C C . GLY A 1 93 ? -7.943 4.596 8.758 1.00 97.81 93 GLY A C 1
ATOM 677 O O . GLY A 1 93 ? -7.408 4.769 9.852 1.00 97.81 93 GLY A O 1
ATOM 678 N N . ALA A 1 94 ? -7.333 3.977 7.745 1.00 98.50 94 ALA A N 1
ATOM 679 C CA . ALA A 1 94 ? -5.953 3.516 7.773 1.00 98.50 94 ALA A CA 1
ATOM 680 C C . ALA A 1 94 ? -4.988 4.671 7.483 1.00 98.50 94 ALA A C 1
ATOM 682 O O . ALA A 1 94 ? -5.301 5.569 6.698 1.00 98.50 94 ALA A O 1
ATOM 683 N N . SER A 1 95 ? -3.801 4.643 8.090 1.00 98.50 95 SER A N 1
ATOM 684 C CA . SER A 1 95 ? -2.740 5.575 7.699 1.00 98.50 95 SER A C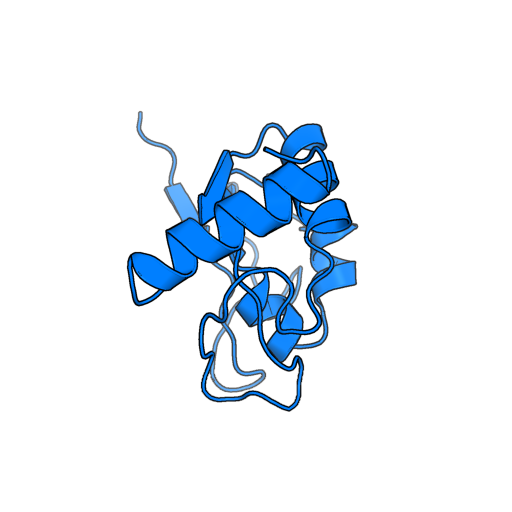A 1
ATOM 685 C C . SER A 1 95 ? -2.046 5.100 6.425 1.00 98.50 95 SER A C 1
ATOM 687 O O . SER A 1 95 ? -2.012 3.904 6.143 1.00 98.50 95 SER A O 1
ATOM 689 N N . VAL A 1 96 ? -1.427 6.032 5.708 1.00 98.69 96 VAL A N 1
ATOM 690 C CA . VAL A 1 96 ? -0.595 5.749 4.534 1.00 98.69 96 VAL A CA 1
ATOM 691 C C . VAL A 1 96 ? 0.827 6.218 4.827 1.00 98.69 96 VAL A C 1
ATOM 693 O O . VAL A 1 96 ? 1.015 7.322 5.340 1.00 98.69 96 VAL A O 1
ATOM 696 N N . VAL A 1 97 ? 1.809 5.376 4.528 1.00 98.62 97 VAL A N 1
ATOM 697 C CA . VAL A 1 97 ? 3.243 5.656 4.643 1.00 98.62 97 VAL A CA 1
ATOM 698 C C . VAL A 1 97 ? 3.846 5.535 3.251 1.00 98.62 97 VAL A C 1
ATOM 700 O O . VAL A 1 97 ? 3.589 4.555 2.563 1.00 98.62 97 VAL A O 1
ATOM 703 N N . LEU A 1 98 ? 4.621 6.535 2.830 1.00 98.62 98 LEU A N 1
ATOM 704 C CA . LEU A 1 98 ? 5.446 6.413 1.631 1.00 98.62 98 LEU A CA 1
ATOM 705 C C . LEU A 1 98 ? 6.676 5.582 1.984 1.00 98.62 98 LEU A C 1
ATOM 707 O O . LEU A 1 98 ? 7.481 6.019 2.810 1.00 98.62 98 LEU A O 1
ATOM 711 N N . GLU A 1 99 ? 6.800 4.402 1.389 1.00 98.31 99 GLU A N 1
ATOM 712 C CA . GLU A 1 99 ? 7.922 3.499 1.630 1.00 98.31 99 GLU A CA 1
ATOM 713 C C . GLU A 1 99 ? 8.861 3.543 0.430 1.00 98.31 99 GLU A C 1
ATOM 715 O O . GLU A 1 99 ? 8.595 2.980 -0.622 1.00 9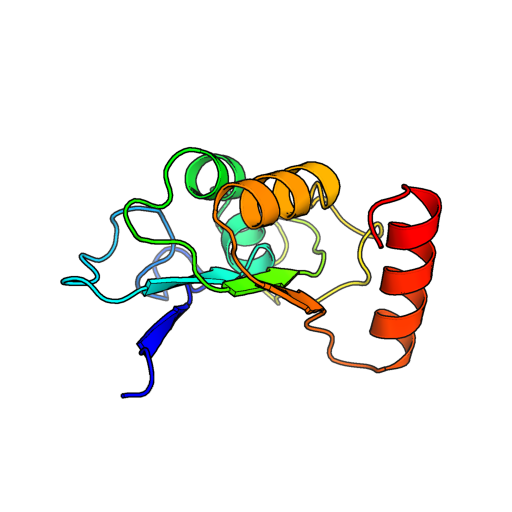8.31 99 GLU A O 1
ATOM 720 N N . HIS A 1 100 ? 9.944 4.303 0.564 1.00 98.31 100 HIS A N 1
ATOM 721 C CA . HIS A 1 100 ? 10.940 4.439 -0.488 1.00 98.31 100 HIS A CA 1
ATOM 722 C C . HIS A 1 100 ? 12.338 4.263 0.088 1.00 98.31 100 HIS A C 1
ATOM 724 O O . HIS A 1 100 ? 12.628 4.704 1.203 1.00 98.31 100 HIS A O 1
ATOM 730 N N . TYR A 1 101 ? 13.242 3.713 -0.720 1.00 96.25 101 TYR A N 1
ATOM 731 C CA . TYR A 1 101 ? 14.645 3.535 -0.344 1.00 96.25 101 TYR A CA 1
ATOM 732 C C . TYR A 1 101 ? 15.448 4.844 -0.278 1.00 96.25 101 TYR A C 1
ATOM 734 O O . TYR A 1 101 ? 16.559 4.852 0.254 1.00 96.25 101 TYR A O 1
ATOM 742 N N . ALA A 1 102 ? 14.913 5.946 -0.815 1.00 96.12 102 ALA A N 1
ATOM 743 C CA . ALA A 1 102 ? 15.606 7.226 -0.904 1.00 96.12 102 ALA A CA 1
ATOM 744 C C . ALA A 1 102 ? 14.671 8.419 -0.611 1.00 96.12 102 ALA A C 1
ATOM 746 O O . ALA A 1 102 ? 13.520 8.418 -1.061 1.00 96.12 102 ALA A O 1
ATOM 747 N N . PRO A 1 103 ? 15.145 9.466 0.095 1.00 97.69 103 PRO A N 1
ATOM 748 C CA . PRO A 1 103 ? 14.361 10.674 0.361 1.00 97.69 103 PRO A CA 1
ATOM 749 C C . PRO A 1 103 ? 13.865 11.387 -0.902 1.00 97.69 103 PRO A C 1
ATOM 751 O O . PRO A 1 103 ? 12.750 11.900 -0.920 1.00 97.69 103 PRO A O 1
ATOM 754 N N . GLU A 1 104 ? 14.655 11.385 -1.976 1.00 98.12 104 GLU A N 1
ATOM 755 C CA . GLU A 1 104 ? 14.307 12.031 -3.244 1.00 98.12 104 GLU A CA 1
ATOM 756 C C . GLU A 1 104 ? 13.047 11.409 -3.860 1.00 98.12 104 GLU A C 1
ATOM 758 O O . GLU A 1 104 ? 12.197 12.117 -4.401 1.00 98.12 104 GLU A O 1
ATOM 763 N N . ALA A 1 105 ? 12.889 10.091 -3.715 1.00 98.12 105 ALA A N 1
ATOM 764 C CA . ALA A 1 105 ? 11.697 9.38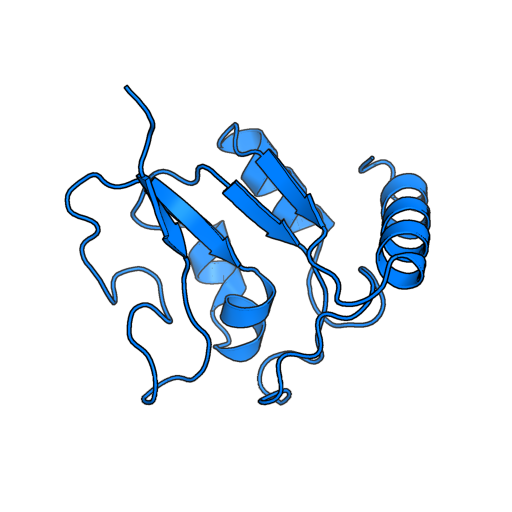7 -4.165 1.00 98.12 105 ALA A CA 1
ATOM 765 C C . ALA A 1 105 ? 10.466 9.763 -3.325 1.00 98.12 105 ALA A C 1
ATOM 767 O O . ALA A 1 105 ? 9.390 9.941 -3.889 1.00 98.12 105 ALA A O 1
ATOM 768 N N . VAL A 1 106 ? 10.622 9.976 -2.009 1.00 98.38 106 VAL A N 1
ATOM 769 C CA . VAL A 1 106 ? 9.548 10.495 -1.139 1.00 98.38 106 VAL A CA 1
ATOM 770 C C . VAL A 1 106 ? 9.102 11.882 -1.601 1.00 98.38 106 VAL A C 1
ATOM 772 O O . VAL A 1 106 ? 7.905 12.139 -1.731 1.00 98.38 106 VAL A O 1
ATOM 775 N N . GLU A 1 107 ? 10.050 12.782 -1.865 1.00 98.50 107 GLU A N 1
ATOM 776 C CA . GLU A 1 107 ? 9.750 14.142 -2.319 1.00 98.50 107 GLU A CA 1
ATOM 777 C C . GLU A 1 107 ? 9.019 14.141 -3.666 1.00 98.50 107 GLU A C 1
ATOM 779 O O . GLU A 1 107 ? 7.992 14.813 -3.810 1.00 98.50 107 GLU A O 1
ATOM 784 N N . ALA A 1 108 ? 9.498 13.347 -4.625 1.00 98.50 108 ALA A N 1
ATOM 785 C CA . ALA A 1 108 ? 8.867 13.199 -5.931 1.00 98.50 108 ALA A CA 1
ATOM 786 C C . ALA A 1 108 ? 7.447 12.610 -5.821 1.00 98.50 108 ALA A C 1
ATOM 788 O O . ALA A 1 108 ? 6.510 13.163 -6.404 1.00 98.50 108 ALA A O 1
ATOM 789 N N . SER A 1 109 ? 7.255 11.577 -4.993 1.00 98.56 109 SER A N 1
ATOM 790 C CA . SER A 1 109 ? 5.940 10.980 -4.723 1.00 98.56 109 SER A CA 1
ATOM 791 C C . SER A 1 109 ? 4.974 11.993 -4.113 1.00 98.56 109 SER A C 1
ATOM 793 O O . SER A 1 109 ? 3.823 12.090 -4.534 1.00 98.56 109 SER A O 1
ATOM 795 N N . LEU A 1 110 ? 5.429 12.811 -3.157 1.00 98.62 110 LEU A N 1
ATOM 796 C CA . LEU A 1 110 ? 4.603 13.869 -2.568 1.00 98.62 110 LEU A CA 1
ATOM 797 C C . LEU A 1 110 ? 4.202 14.929 -3.598 1.00 98.62 110 LEU A C 1
ATOM 799 O O . LEU A 1 110 ? 3.060 15.392 -3.578 1.00 98.62 110 LEU A O 1
ATOM 803 N N . VAL A 1 111 ? 5.111 15.325 -4.495 1.00 98.50 111 VAL A N 1
ATOM 804 C CA . VAL A 1 111 ? 4.790 16.246 -5.598 1.00 98.50 111 VAL A CA 1
ATOM 805 C C . VAL A 1 111 ? 3.728 15.636 -6.511 1.00 98.50 111 VAL A C 1
ATOM 807 O O . VAL A 1 111 ? 2.739 16.307 -6.821 1.00 98.50 111 VAL A O 1
ATOM 810 N N . HIS A 1 112 ? 3.888 14.366 -6.889 1.00 98.19 112 HIS A N 1
ATOM 811 C CA . HIS A 1 112 ? 2.928 13.660 -7.729 1.00 98.19 112 HIS A CA 1
ATOM 812 C C . HIS A 1 112 ? 1.546 13.572 -7.063 1.00 98.19 112 HIS A C 1
ATOM 814 O O . HIS A 1 112 ? 0.553 14.022 -7.639 1.00 98.19 112 HIS A O 1
ATOM 820 N N . LEU A 1 113 ? 1.474 13.111 -5.811 1.00 98.31 113 LEU A N 1
ATOM 821 C CA . LEU A 1 113 ? 0.222 13.002 -5.053 1.00 98.31 113 LEU A CA 1
ATOM 822 C C . LEU A 1 113 ? -0.491 14.352 -4.885 1.00 98.31 113 LEU A C 1
ATOM 824 O O . LEU A 1 113 ? -1.708 14.431 -5.060 1.00 98.31 113 LEU A O 1
ATOM 828 N N . ARG A 1 114 ? 0.252 15.433 -4.617 1.00 98.31 114 ARG A N 1
ATOM 829 C CA . ARG A 1 114 ? -0.306 16.797 -4.549 1.00 98.31 114 ARG A CA 1
ATOM 830 C C . ARG A 1 114 ? -0.873 17.258 -5.886 1.00 98.31 114 ARG A C 1
ATOM 832 O O . ARG A 1 114 ? -1.921 17.899 -5.907 1.00 98.31 114 ARG A O 1
ATOM 839 N N . SER A 1 115 ? -0.225 16.914 -7.001 1.00 97.56 115 SER A N 1
ATOM 840 C CA . SER A 1 115 ? -0.727 17.250 -8.342 1.00 97.56 115 SER A CA 1
ATOM 841 C C . SER A 1 115 ? -2.080 16.591 -8.651 1.00 97.56 115 SER A C 1
ATOM 843 O O . SER A 1 115 ? -2.876 17.145 -9.407 1.00 97.56 115 SER A O 1
ATOM 845 N N . LEU A 1 116 ? -2.365 15.456 -8.002 1.00 96.38 116 LEU A N 1
ATOM 846 C CA . LEU A 1 116 ? -3.635 14.732 -8.071 1.00 96.38 116 LEU A CA 1
ATOM 847 C C . LEU A 1 116 ? -4.647 15.161 -6.991 1.00 96.38 116 LEU A C 1
ATOM 849 O O . LEU A 1 116 ? -5.771 14.660 -6.976 1.00 96.38 116 LEU A O 1
ATOM 853 N N . GLY A 1 117 ? -4.273 16.064 -6.077 1.00 97.12 117 GLY A N 1
ATOM 854 C CA . GLY A 1 117 ? -5.110 16.471 -4.944 1.00 97.12 117 GLY A CA 1
ATOM 855 C C . GLY A 1 117 ? -5.292 15.383 -3.878 1.00 97.12 117 GLY A C 1
ATOM 856 O O . GLY A 1 117 ? -6.325 15.349 -3.212 1.00 97.12 117 GLY A O 1
ATOM 857 N N . LEU A 1 118 ? -4.319 14.476 -3.744 1.00 94.62 118 LEU A N 1
ATOM 858 C CA . LEU A 1 118 ? -4.349 13.338 -2.816 1.00 94.62 118 LEU A CA 1
ATOM 859 C C . LEU A 1 118 ? -3.506 13.553 -1.545 1.00 94.62 118 LEU A C 1
ATOM 861 O O . LEU A 1 118 ? -3.550 12.708 -0.651 1.00 94.62 118 LEU A O 1
ATOM 865 N N . ALA A 1 119 ? -2.749 14.653 -1.464 1.00 87.75 119 ALA A N 1
ATOM 866 C CA . ALA A 1 119 ? -1.882 15.027 -0.342 1.00 87.75 119 ALA A CA 1
ATOM 867 C C . ALA A 1 119 ? -1.778 16.551 -0.177 1.00 87.75 119 ALA A C 1
ATOM 869 O O . ALA A 1 119 ? -2.068 17.272 -1.161 1.00 87.75 119 ALA A O 1
#

Nearest PDB structures (foldseek):
  3wqo-assembly1_B  TM=7.789E-01  e=2.116E-06  Methanocaldococcus jannaschii DSM 2661
  5zhz-assembly1_A  TM=7.610E-01  e=1.264E-03  Mycobacterium tuberculosis H37Rv
  5cge-assembly2_F  TM=3.816E-01  e=3.923E+00  Staphylococcus aureus subsp. aureus MRSA252

Sequence (119 aa):
GVGVVVENMPGVGMSHFTHPGDLDLRGLGLLLDVGHASISGCLDEWLTDPRAPLRHVHLHDNHGASDPDDPHLTVGDGVVDAAAVIRTAARSGASVVLEHYAPEAVEASLVHLRSLGLA

Mean predicted aligned error: 2.54 Å